Protein AF-A0A6M8B7M8-F1 (afdb_monomer_lite)

Radius of gyration: 22.63 Å; chains: 1; bounding box: 45×51×62 Å

Secondary structure (DSSP, 8-state):
------HHHHHHHHHHHHHHHHHHHHHHHHHHHHHHHHHHHHHHHHHHTT--HHHHHHTTPPPTTTSPP-------------

Sequence (82 aa):
MAAISNPLDSLLKAENDRESAARRLAAAHEELAGAIEAYREAWTAATRAGWAVTSLKSARFVDPARLPRPTATGRASTTTQE

Structure (mmCIF, N/CA/C/O backbone):
data_AF-A0A6M8B7M8-F1
#
_entry.id   AF-A0A6M8B7M8-F1
#
loop_
_atom_site.group_PDB
_atom_site.id
_atom_site.type_symbol
_atom_site.label_atom_id
_atom_site.label_alt_id
_atom_site.label_comp_id
_atom_site.label_asym_id
_atom_site.label_entity_id
_atom_site.label_seq_id
_atom_site.pdbx_PDB_ins_code
_atom_site.Cartn_x
_atom_site.Cartn_y
_atom_site.Cartn_z
_atom_site.occupancy
_atom_site.B_iso_or_equiv
_atom_site.auth_seq_id
_atom_site.auth_comp_id
_atom_site.auth_asym_id
_atom_site.auth_atom_id
_atom_site.pdbx_PDB_model_num
ATOM 1 N N . MET A 1 1 ? 29.626 -15.175 -39.376 1.00 36.94 1 MET A N 1
ATOM 2 C CA . MET A 1 1 ? 29.295 -13.744 -39.541 1.00 36.94 1 MET A CA 1
ATOM 3 C C . MET A 1 1 ? 28.671 -13.286 -38.239 1.00 36.94 1 MET A C 1
ATOM 5 O O . MET A 1 1 ? 27.567 -13.718 -37.936 1.00 36.94 1 MET A O 1
ATOM 9 N N . ALA A 1 2 ? 29.417 -12.550 -37.413 1.00 47.12 2 ALA A N 1
ATOM 10 C CA . ALA A 1 2 ? 28.869 -11.992 -36.184 1.00 47.12 2 ALA A CA 1
ATOM 11 C C . ALA A 1 2 ? 27.789 -10.989 -36.589 1.00 47.12 2 ALA A C 1
ATOM 13 O O . ALA A 1 2 ? 28.082 -10.051 -37.331 1.00 47.12 2 ALA A O 1
ATOM 14 N N . ALA A 1 3 ? 26.546 -11.230 -36.175 1.00 50.00 3 ALA A N 1
ATOM 15 C CA . ALA A 1 3 ? 25.521 -10.208 -36.228 1.00 50.00 3 ALA A CA 1
ATOM 16 C C . ALA A 1 3 ? 26.078 -9.025 -35.437 1.00 50.00 3 ALA A C 1
ATOM 18 O O . ALA A 1 3 ? 26.222 -9.099 -34.217 1.00 50.00 3 ALA A O 1
ATOM 19 N N . ILE A 1 4 ? 26.489 -7.974 -36.144 1.00 56.59 4 ILE A N 1
ATOM 20 C CA . ILE A 1 4 ? 26.741 -6.683 -35.526 1.00 56.59 4 ILE A CA 1
ATOM 21 C C . ILE A 1 4 ? 25.347 -6.238 -35.108 1.00 56.59 4 ILE A C 1
ATOM 23 O O . ILE A 1 4 ? 24.625 -5.633 -35.897 1.00 56.59 4 ILE A O 1
ATOM 27 N N . SER A 1 5 ? 24.916 -6.662 -33.918 1.00 65.38 5 SER A N 1
ATOM 28 C CA . SER A 1 5 ? 23.743 -6.109 -33.264 1.00 65.38 5 SER A CA 1
ATOM 29 C C . SER A 1 5 ? 23.939 -4.609 -33.313 1.00 65.38 5 SER A C 1
ATOM 31 O O . SER A 1 5 ? 24.893 -4.084 -32.736 1.00 65.38 5 SER A O 1
ATOM 33 N N . ASN A 1 6 ? 23.119 -3.956 -34.132 1.00 79.19 6 ASN A N 1
ATOM 34 C CA . ASN A 1 6 ? 23.248 -2.546 -34.424 1.00 79.19 6 ASN A CA 1
ATOM 35 C C . ASN A 1 6 ? 23.305 -1.810 -33.073 1.00 79.19 6 ASN A C 1
ATOM 37 O O . ASN A 1 6 ? 22.389 -1.985 -32.267 1.00 79.19 6 ASN A O 1
ATOM 41 N N . PRO A 1 7 ? 24.362 -1.045 -32.760 1.00 74.81 7 PRO A N 1
ATOM 42 C CA . PRO A 1 7 ? 24.490 -0.393 -31.454 1.00 74.81 7 PRO A CA 1
ATOM 43 C C . PRO A 1 7 ? 23.278 0.498 -31.136 1.00 74.81 7 PRO A C 1
ATOM 45 O O . PRO A 1 7 ? 22.879 0.614 -29.980 1.00 74.81 7 PRO A O 1
ATOM 48 N N . LEU A 1 8 ? 22.628 1.039 -32.170 1.00 80.38 8 LEU A N 1
ATOM 49 C CA . LEU A 1 8 ? 21.359 1.753 -32.064 1.00 80.38 8 LEU A CA 1
ATOM 50 C C . LEU A 1 8 ? 20.199 0.869 -31.567 1.00 80.38 8 LEU A C 1
ATOM 52 O O . LEU A 1 8 ? 19.415 1.320 -30.742 1.00 80.38 8 LEU A O 1
ATOM 56 N N . ASP A 1 9 ? 20.101 -0.384 -32.017 1.00 81.12 9 ASP A N 1
ATOM 57 C CA . ASP A 1 9 ? 19.077 -1.338 -31.558 1.00 81.12 9 ASP A CA 1
ATOM 58 C C . ASP A 1 9 ? 19.247 -1.655 -30.064 1.00 81.12 9 ASP A C 1
ATOM 60 O O . ASP A 1 9 ? 18.284 -1.647 -29.299 1.00 81.12 9 ASP A O 1
ATOM 64 N N . SER A 1 10 ? 20.497 -1.809 -29.617 1.00 75.50 10 SER A N 1
ATOM 65 C CA . SER A 1 10 ? 20.810 -2.009 -28.196 1.00 75.50 10 SER A CA 1
ATOM 66 C C . SER A 1 10 ? 20.430 -0.796 -27.340 1.00 75.50 10 SER A C 1
ATOM 68 O O . SER A 1 10 ? 19.888 -0.967 -26.248 1.00 75.50 10 SER A O 1
ATOM 70 N N . LEU A 1 11 ? 20.675 0.423 -27.834 1.00 81.00 11 LEU A N 1
ATOM 71 C CA . LEU A 1 11 ? 20.295 1.662 -27.148 1.00 81.00 11 LEU A CA 1
ATOM 72 C C . LEU A 1 11 ? 18.775 1.840 -27.088 1.00 81.00 11 LEU A C 1
ATOM 74 O O . LEU A 1 11 ? 18.242 2.132 -26.021 1.00 81.00 11 LEU A O 1
ATOM 78 N N . LEU A 1 12 ? 18.068 1.602 -28.195 1.00 84.19 12 LEU A N 1
ATOM 79 C CA . LEU A 1 12 ? 16.604 1.659 -28.237 1.00 84.19 12 LEU A CA 1
ATOM 80 C C . LEU A 1 12 ? 15.979 0.638 -27.286 1.00 84.19 12 LEU A C 1
ATOM 82 O O . LEU A 1 12 ? 15.042 0.958 -26.556 1.00 84.19 12 LEU A O 1
ATOM 86 N N . LYS A 1 13 ? 16.529 -0.579 -27.237 1.00 82.75 13 LYS A N 1
ATOM 87 C CA . LYS A 1 13 ? 16.094 -1.612 -26.298 1.00 82.75 13 LYS A CA 1
ATOM 88 C C . LYS A 1 13 ? 16.330 -1.201 -24.844 1.00 82.75 13 LYS A C 1
ATOM 90 O O . LYS A 1 13 ? 15.457 -1.434 -24.013 1.00 82.75 13 LYS A O 1
ATOM 95 N N . ALA A 1 14 ? 17.476 -0.591 -24.539 1.00 80.12 14 ALA A N 1
ATOM 96 C CA . ALA A 1 14 ? 17.794 -0.115 -23.195 1.00 80.12 14 ALA A CA 1
ATOM 97 C C . ALA A 1 14 ? 16.883 1.044 -22.754 1.00 80.12 14 ALA A C 1
ATOM 99 O O . ALA A 1 14 ? 16.409 1.045 -21.619 1.00 80.12 14 ALA A O 1
ATOM 100 N N . GLU A 1 15 ? 16.586 1.996 -23.643 1.00 76.69 15 GLU A N 1
ATOM 101 C CA . GLU A 1 15 ? 15.638 3.079 -23.351 1.00 76.69 15 GLU A CA 1
ATOM 102 C C . GLU A 1 15 ? 14.208 2.549 -23.181 1.00 76.69 15 GLU A C 1
ATOM 104 O O . GLU A 1 15 ? 13.525 2.923 -22.230 1.00 76.69 15 GLU A O 1
ATOM 109 N N . ASN A 1 16 ? 13.769 1.606 -24.020 1.00 82.31 16 ASN A N 1
ATOM 110 C CA . ASN A 1 16 ? 12.463 0.963 -23.864 1.00 82.31 16 ASN A CA 1
ATOM 111 C C . ASN A 1 16 ? 12.358 0.154 -22.558 1.00 82.31 16 ASN A C 1
ATOM 113 O O . ASN A 1 16 ? 11.304 0.143 -21.920 1.00 82.31 16 ASN A O 1
ATOM 117 N N . ASP A 1 17 ? 13.430 -0.526 -22.141 1.00 87.69 17 ASP A N 1
ATOM 118 C CA . ASP A 1 17 ? 13.479 -1.230 -20.855 1.00 87.69 17 ASP A CA 1
ATOM 119 C C . ASP A 1 17 ? 13.399 -0.249 -19.680 1.00 87.69 17 ASP A C 1
ATOM 121 O O . ASP A 1 17 ? 12.582 -0.442 -18.780 1.00 87.69 17 ASP A O 1
ATOM 125 N N . ARG A 1 18 ? 14.150 0.859 -19.734 1.00 85.06 18 A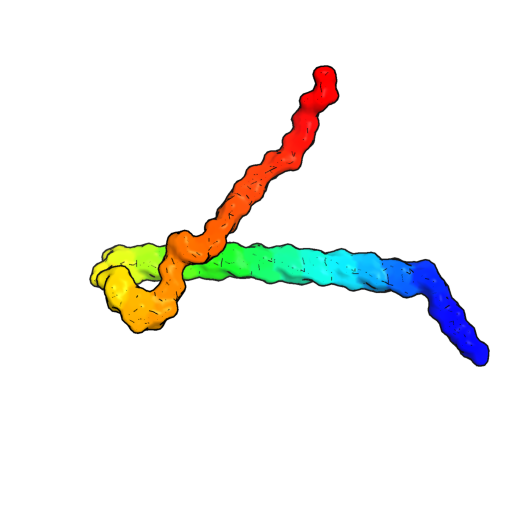RG A N 1
ATOM 126 C CA . ARG A 1 18 ? 14.082 1.925 -18.726 1.00 85.06 18 ARG A CA 1
ATOM 127 C C . ARG A 1 18 ? 12.682 2.529 -18.642 1.00 85.06 18 ARG A C 1
ATOM 129 O O . ARG A 1 18 ? 12.163 2.703 -17.541 1.00 85.06 18 ARG A O 1
ATOM 136 N N . GLU A 1 19 ? 12.055 2.816 -19.779 1.00 88.06 19 GLU A N 1
ATOM 137 C CA . GLU A 1 19 ? 10.688 3.335 -19.834 1.00 88.06 19 GLU A CA 1
ATOM 138 C C . GLU A 1 19 ? 9.682 2.321 -19.266 1.00 88.06 19 GLU A C 1
ATOM 140 O O . GLU A 1 19 ? 8.813 2.667 -18.464 1.00 88.06 19 GLU A O 1
ATOM 145 N N . SER A 1 20 ? 9.835 1.044 -19.616 1.00 87.81 20 SER A N 1
ATOM 146 C CA . SER A 1 20 ? 8.998 -0.041 -19.101 1.00 87.81 20 SER A CA 1
ATOM 147 C C . SER A 1 20 ? 9.165 -0.224 -17.592 1.00 87.81 20 SER A C 1
ATOM 149 O O . SER A 1 20 ? 8.178 -0.406 -16.879 1.00 87.81 20 SER A O 1
ATOM 151 N N . ALA A 1 21 ? 10.394 -0.145 -17.083 1.00 87.31 21 ALA A N 1
ATOM 152 C CA . ALA A 1 21 ? 10.696 -0.208 -15.660 1.00 87.31 21 ALA A CA 1
ATOM 153 C C . ALA A 1 21 ? 10.108 0.994 -14.908 1.00 87.31 21 ALA A C 1
ATOM 155 O O . ALA A 1 21 ? 9.495 0.810 -13.858 1.00 87.31 21 ALA A O 1
ATOM 156 N N . ALA A 1 22 ? 10.216 2.203 -15.469 1.00 89.56 22 ALA A N 1
ATOM 157 C CA . ALA A 1 22 ? 9.619 3.406 -14.899 1.00 89.56 22 ALA A CA 1
ATOM 158 C C . ALA A 1 22 ? 8.087 3.307 -14.832 1.00 89.56 22 ALA A C 1
ATOM 160 O O . ALA A 1 22 ? 7.505 3.607 -13.792 1.00 89.56 22 ALA A O 1
ATOM 161 N N . ARG A 1 23 ? 7.429 2.812 -15.891 1.00 88.12 23 ARG A N 1
ATOM 162 C CA . ARG A 1 23 ? 5.974 2.573 -15.882 1.00 88.12 23 ARG A CA 1
ATOM 163 C C . ARG A 1 23 ? 5.563 1.522 -14.855 1.00 88.12 23 ARG A C 1
ATOM 165 O O . ARG A 1 23 ? 4.587 1.730 -14.143 1.00 88.12 23 ARG A O 1
ATOM 172 N N . ARG A 1 24 ? 6.305 0.414 -14.743 1.00 92.06 24 ARG A N 1
ATOM 173 C CA . ARG A 1 24 ? 6.052 -0.619 -13.720 1.00 92.06 24 ARG A CA 1
ATOM 174 C C . ARG A 1 24 ? 6.197 -0.057 -12.311 1.00 92.06 24 ARG A C 1
ATOM 176 O O . ARG A 1 24 ? 5.366 -0.348 -11.459 1.00 92.06 24 ARG A O 1
ATOM 183 N N . LEU A 1 25 ? 7.223 0.760 -12.075 1.00 90.56 25 LEU A N 1
ATOM 184 C CA . LEU A 1 25 ? 7.424 1.419 -10.790 1.00 90.56 25 LEU A CA 1
ATOM 185 C C . LEU A 1 25 ? 6.297 2.413 -10.486 1.00 90.56 25 LEU A C 1
ATOM 187 O O . LEU A 1 25 ? 5.815 2.437 -9.359 1.00 90.56 25 LEU A O 1
ATOM 191 N N . ALA A 1 26 ? 5.855 3.193 -11.476 1.00 84.56 26 ALA A N 1
ATOM 192 C CA . ALA A 1 26 ? 4.732 4.113 -11.322 1.00 84.56 26 ALA A CA 1
ATOM 193 C C . ALA A 1 26 ? 3.437 3.367 -10.960 1.00 84.56 26 ALA A C 1
ATOM 195 O O . ALA A 1 26 ? 2.794 3.726 -9.980 1.00 84.56 26 ALA A O 1
ATOM 196 N N . ALA A 1 27 ? 3.116 2.279 -11.668 1.00 90.06 27 ALA A N 1
ATOM 197 C CA . ALA A 1 27 ? 1.951 1.448 -11.366 1.00 90.06 27 ALA A CA 1
ATOM 198 C C . ALA A 1 27 ? 2.027 0.839 -9.954 1.00 90.06 27 ALA A C 1
ATOM 200 O O . ALA A 1 27 ? 1.089 0.967 -9.173 1.00 90.06 27 ALA A O 1
ATOM 201 N N . ALA A 1 28 ? 3.176 0.262 -9.584 1.00 90.44 28 ALA A N 1
ATOM 202 C CA . ALA A 1 28 ? 3.385 -0.284 -8.243 1.00 90.44 28 ALA A CA 1
ATOM 203 C C . ALA A 1 28 ? 3.285 0.795 -7.149 1.00 90.44 28 ALA A C 1
ATOM 205 O O . ALA A 1 28 ? 2.842 0.518 -6.035 1.00 90.44 28 ALA A O 1
ATOM 206 N N . HIS A 1 29 ? 3.692 2.031 -7.450 1.00 83.88 29 HIS A N 1
ATOM 207 C CA . HIS A 1 29 ? 3.556 3.157 -6.533 1.00 83.88 29 HIS A CA 1
ATOM 208 C C . HIS A 1 29 ? 2.092 3.570 -6.340 1.00 83.88 29 HIS A C 1
ATOM 210 O O . HIS A 1 29 ? 1.682 3.817 -5.207 1.00 83.88 29 HIS A O 1
ATOM 216 N N . GLU A 1 30 ? 1.294 3.608 -7.410 1.00 86.06 30 GLU A N 1
ATOM 217 C CA . GLU A 1 30 ? -0.147 3.873 -7.319 1.00 86.06 30 GLU A CA 1
ATOM 218 C C . GLU A 1 30 ? -0.881 2.769 -6.547 1.00 86.06 30 GLU A C 1
ATOM 220 O O . GLU A 1 30 ? -1.688 3.073 -5.666 1.00 86.06 30 GLU A O 1
ATOM 225 N N . GLU A 1 31 ? -0.553 1.497 -6.794 1.00 89.06 31 GLU A N 1
ATOM 226 C CA . GLU A 1 31 ? -1.098 0.370 -6.026 1.00 89.06 31 GLU A CA 1
ATOM 227 C C . GLU A 1 31 ? -0.729 0.462 -4.541 1.00 89.06 31 GLU A C 1
ATOM 229 O O . GLU A 1 31 ? -1.586 0.279 -3.674 1.00 89.06 31 GLU A O 1
ATOM 234 N N . LEU A 1 32 ? 0.527 0.802 -4.231 1.00 83.69 32 LEU A N 1
ATOM 235 C CA . LEU A 1 32 ? 0.975 1.011 -2.856 1.00 83.69 32 LEU A CA 1
ATOM 236 C C . LEU A 1 32 ? 0.210 2.160 -2.188 1.00 83.69 32 LEU A C 1
ATOM 238 O O . LEU A 1 32 ? -0.218 2.019 -1.043 1.00 83.69 32 LEU A O 1
ATOM 242 N N . ALA A 1 33 ? 0.016 3.280 -2.885 1.00 85.81 33 ALA A N 1
ATOM 243 C CA . ALA A 1 33 ? -0.746 4.411 -2.366 1.00 85.81 33 ALA A CA 1
ATOM 244 C C . ALA A 1 33 ? -2.207 4.021 -2.082 1.00 85.81 33 ALA A C 1
ATOM 246 O O . ALA A 1 33 ? -2.723 4.325 -1.006 1.00 85.81 33 ALA A O 1
ATOM 247 N N . GLY A 1 34 ? -2.846 3.283 -2.995 1.00 86.56 34 GLY A N 1
ATOM 248 C CA . GLY A 1 34 ? -4.199 2.759 -2.800 1.00 86.56 34 GLY A CA 1
ATOM 249 C C . GLY A 1 34 ? -4.297 1.802 -1.608 1.00 86.56 34 GLY A C 1
ATOM 250 O O . GLY A 1 34 ? -5.192 1.936 -0.773 1.00 86.56 34 GLY A O 1
ATOM 251 N N . ALA A 1 35 ? -3.341 0.880 -1.472 1.00 87.62 35 ALA A N 1
ATOM 252 C CA . ALA A 1 35 ? -3.283 -0.054 -0.350 1.00 87.62 35 ALA A CA 1
ATOM 253 C C . ALA A 1 35 ? -3.072 0.658 1.000 1.00 87.62 35 ALA A C 1
ATOM 255 O O . ALA A 1 35 ? -3.667 0.263 2.005 1.00 87.62 35 ALA A O 1
ATOM 256 N N . ILE A 1 36 ? -2.259 1.723 1.032 1.00 85.50 36 ILE A N 1
ATOM 257 C CA . ILE A 1 36 ? -2.055 2.553 2.228 1.00 85.50 36 ILE A CA 1
ATOM 258 C C . ILE A 1 36 ? -3.363 3.231 2.644 1.00 85.50 36 ILE A C 1
ATOM 260 O O . ILE A 1 36 ? -3.713 3.188 3.823 1.00 85.50 36 ILE A O 1
ATOM 264 N N . GLU A 1 37 ? -4.104 3.832 1.712 1.00 86.75 37 GLU A N 1
ATOM 265 C CA . GLU A 1 37 ? -5.375 4.483 2.046 1.00 86.75 37 GLU A CA 1
ATOM 266 C C . GLU A 1 37 ? -6.425 3.467 2.520 1.00 86.75 37 GLU A C 1
ATOM 268 O O . GLU A 1 37 ? -7.015 3.664 3.584 1.00 86.75 37 GLU A O 1
ATOM 273 N N . ALA A 1 38 ? -6.558 2.319 1.845 1.00 88.69 38 ALA A N 1
ATOM 274 C CA . ALA A 1 38 ? -7.446 1.236 2.282 1.00 88.69 38 ALA A CA 1
ATOM 275 C C . ALA A 1 38 ? -7.104 0.732 3.699 1.00 88.69 38 ALA A C 1
ATOM 277 O O . ALA A 1 38 ? -7.988 0.487 4.525 1.00 88.69 38 ALA A O 1
ATOM 278 N N . TYR A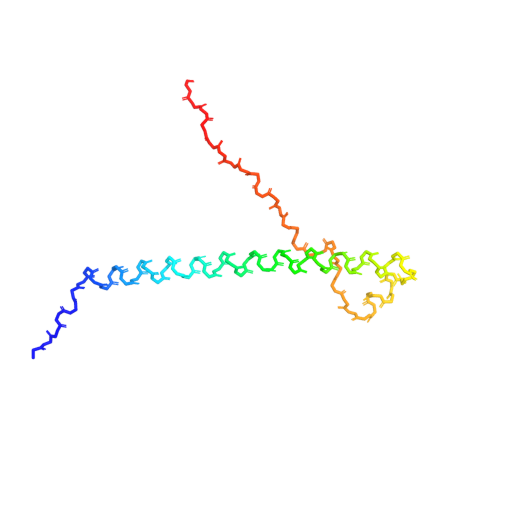 1 39 ? -5.811 0.626 4.025 1.00 85.56 39 TYR A N 1
ATOM 279 C CA . TYR A 1 39 ? -5.360 0.274 5.370 1.00 85.56 39 TYR A CA 1
ATOM 280 C C . TYR A 1 39 ? -5.771 1.322 6.416 1.00 85.56 39 TYR A C 1
ATOM 282 O O . TYR A 1 39 ? -6.229 0.974 7.508 1.00 85.56 39 TYR A O 1
ATOM 290 N N . ARG A 1 40 ? -5.644 2.615 6.093 1.00 84.81 40 ARG A N 1
ATOM 291 C CA . ARG A 1 40 ? -6.038 3.718 6.986 1.00 84.81 40 ARG A CA 1
ATOM 292 C C . ARG A 1 40 ? -7.546 3.740 7.226 1.00 84.81 40 ARG A C 1
ATOM 294 O O . ARG A 1 40 ? -7.974 3.997 8.355 1.00 84.81 40 ARG A O 1
ATOM 301 N N . GLU A 1 41 ? -8.346 3.438 6.209 1.00 87.12 41 GLU A N 1
ATOM 302 C CA . GLU A 1 41 ? -9.795 3.284 6.350 1.00 87.12 41 GLU A CA 1
ATOM 303 C C . GLU A 1 41 ? -10.150 2.099 7.249 1.00 87.12 41 GLU A C 1
ATOM 305 O O . GLU A 1 41 ? -10.920 2.268 8.195 1.00 87.12 41 GLU A O 1
ATOM 310 N N . ALA A 1 42 ? -9.534 0.932 7.036 1.00 87.44 42 ALA A N 1
ATOM 311 C CA . ALA A 1 42 ? -9.750 -0.250 7.871 1.00 87.44 42 ALA A CA 1
ATOM 312 C C . ALA A 1 42 ? -9.350 -0.002 9.335 1.00 87.44 42 ALA A C 1
ATOM 314 O O . ALA A 1 42 ? -10.071 -0.386 10.258 1.00 87.44 42 ALA A O 1
ATOM 315 N N . TRP A 1 43 ? -8.242 0.708 9.564 1.00 81.88 43 TRP A N 1
ATOM 316 C CA . TRP A 1 43 ? -7.829 1.137 10.899 1.00 81.88 43 TRP A CA 1
ATOM 317 C C . TRP A 1 43 ? -8.846 2.093 11.535 1.00 81.88 43 TRP A C 1
ATOM 319 O O . TRP A 1 43 ? -9.201 1.962 12.711 1.00 81.88 43 TRP A O 1
ATOM 329 N N . THR A 1 44 ? -9.351 3.055 10.763 1.00 84.31 44 THR A N 1
ATOM 330 C CA . THR A 1 44 ? -10.384 3.992 11.224 1.00 84.31 44 THR A CA 1
ATOM 331 C C . THR A 1 44 ? -11.688 3.260 11.547 1.00 84.31 44 THR A C 1
ATOM 333 O O . THR A 1 44 ? -12.319 3.542 12.562 1.00 84.31 44 THR A O 1
ATOM 336 N N . ALA A 1 45 ? -12.078 2.275 10.739 1.00 86.31 45 ALA A N 1
ATOM 337 C CA . ALA A 1 45 ? -13.237 1.430 10.996 1.00 86.31 45 ALA A CA 1
ATOM 338 C C . ALA A 1 45 ? -13.054 0.585 12.267 1.00 86.31 45 ALA A C 1
ATOM 340 O O . ALA A 1 45 ? -13.948 0.558 13.110 1.00 86.31 45 ALA A O 1
ATOM 341 N N . ALA A 1 46 ? -11.883 -0.031 12.458 1.00 82.50 46 ALA A N 1
ATOM 342 C CA . ALA A 1 46 ? -11.568 -0.810 13.655 1.00 82.50 46 ALA A CA 1
ATOM 343 C C . ALA A 1 46 ? -11.616 0.053 14.927 1.00 82.50 46 ALA A C 1
ATOM 345 O O . ALA A 1 46 ? -12.249 -0.318 15.915 1.00 82.50 46 ALA A O 1
ATOM 346 N N . THR A 1 47 ? -11.001 1.237 14.893 1.00 82.25 47 THR A N 1
ATOM 347 C CA . THR A 1 47 ? -11.022 2.176 16.027 1.00 82.25 47 THR A CA 1
ATOM 348 C C . THR A 1 47 ? -12.422 2.723 16.313 1.00 82.25 47 THR A C 1
ATOM 350 O O . THR A 1 47 ? -12.813 2.790 17.476 1.00 82.25 47 THR A O 1
ATOM 353 N N . ARG A 1 48 ? -13.227 3.036 15.284 1.00 83.44 48 ARG A N 1
ATOM 354 C CA . ARG A 1 48 ? -14.649 3.405 15.449 1.00 83.44 48 ARG A CA 1
ATOM 355 C C . ARG A 1 48 ? -15.496 2.267 16.015 1.00 83.44 48 ARG A C 1
ATOM 357 O O . ARG A 1 48 ? -16.418 2.531 16.776 1.00 83.44 48 ARG A O 1
ATOM 364 N N . ALA A 1 49 ? -15.171 1.021 15.681 1.00 84.25 49 ALA A N 1
ATOM 365 C CA . ALA A 1 49 ? -15.813 -0.168 16.236 1.00 84.25 49 ALA A CA 1
ATOM 366 C C . ALA A 1 49 ? -15.410 -0.455 17.700 1.00 84.25 49 ALA A C 1
ATOM 368 O O . ALA A 1 49 ? -15.862 -1.444 18.270 1.00 84.25 49 ALA A O 1
ATOM 369 N N . GLY A 1 50 ? -14.577 0.391 18.318 1.00 78.81 50 GLY A N 1
ATOM 370 C CA . GLY A 1 50 ? -14.202 0.286 19.728 1.00 78.81 50 GLY A CA 1
ATOM 371 C C . GLY A 1 50 ? -12.932 -0.524 19.993 1.00 78.81 50 GLY A C 1
ATOM 372 O O . GLY A 1 50 ? -12.620 -0.793 21.153 1.00 78.81 50 GLY A O 1
ATOM 373 N N . TRP A 1 51 ? -12.164 -0.897 18.960 1.00 73.75 51 TRP A N 1
ATOM 374 C CA . TRP A 1 51 ? -10.855 -1.512 19.177 1.00 73.75 51 TRP A CA 1
ATOM 375 C C . TRP A 1 51 ? -9.881 -0.499 19.778 1.00 73.75 51 TRP A C 1
ATO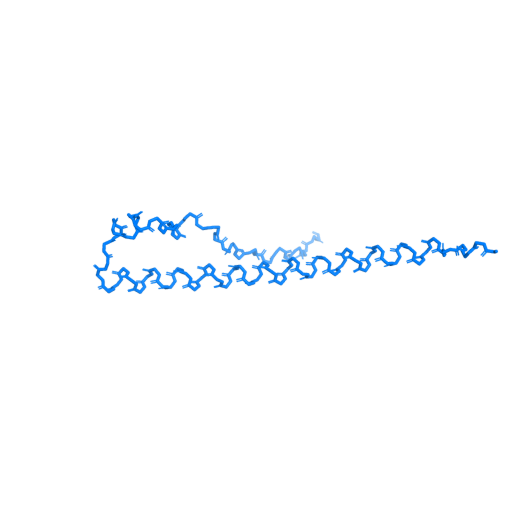M 377 O O . TRP A 1 51 ? -9.590 0.546 19.192 1.00 73.75 51 TRP A O 1
ATOM 387 N N . ALA A 1 52 ? -9.326 -0.836 20.942 1.00 73.56 52 ALA A N 1
ATOM 388 C CA . ALA A 1 52 ? -8.285 -0.036 21.563 1.00 73.56 52 ALA A CA 1
ATOM 389 C C . ALA A 1 52 ? -7.017 -0.033 20.689 1.00 73.56 52 ALA A C 1
ATOM 391 O O . ALA A 1 52 ? -6.533 -1.081 20.254 1.00 73.56 52 ALA A O 1
ATOM 392 N N . VAL A 1 53 ? -6.428 1.149 20.489 1.00 67.19 53 VAL A N 1
ATOM 393 C CA . VAL A 1 53 ? -5.163 1.337 19.751 1.00 67.19 53 VAL A CA 1
ATOM 394 C C . VAL A 1 53 ? -4.030 0.474 20.332 1.00 67.19 53 VAL A C 1
ATOM 396 O O . VAL A 1 53 ? -3.147 0.024 19.606 1.00 67.19 53 VAL A O 1
ATOM 399 N N . THR A 1 54 ? -4.070 0.181 21.633 1.00 64.31 54 THR A N 1
ATOM 400 C CA . THR A 1 54 ? -3.165 -0.741 22.340 1.00 64.31 54 THR A CA 1
ATOM 401 C C . THR A 1 54 ? -3.294 -2.197 21.891 1.00 64.31 54 THR A C 1
ATOM 403 O O . THR A 1 54 ? -2.277 -2.887 21.800 1.00 64.31 54 THR A O 1
ATOM 406 N N . SER A 1 55 ? -4.500 -2.660 21.553 1.00 68.00 55 SER A N 1
ATOM 407 C CA . SER A 1 55 ? -4.722 -4.001 20.992 1.00 68.00 55 SER A CA 1
ATOM 408 C C . SER A 1 55 ? -4.184 -4.093 19.567 1.00 68.00 55 SER A C 1
ATOM 410 O O . SER A 1 55 ? -3.533 -5.072 19.210 1.00 68.00 55 SER A O 1
ATOM 412 N N . LEU A 1 56 ? -4.362 -3.032 18.776 1.00 69.31 56 LEU A N 1
ATOM 413 C CA . LEU A 1 56 ? -3.826 -2.956 17.416 1.00 69.31 56 LEU A CA 1
ATOM 414 C C . LEU A 1 56 ? -2.286 -2.906 17.409 1.00 69.31 56 LEU A C 1
ATOM 416 O O . LEU A 1 56 ? -1.642 -3.610 16.634 1.00 69.31 56 LEU A O 1
ATOM 420 N N . LYS A 1 57 ? -1.680 -2.147 18.331 1.00 68.69 57 LYS A N 1
ATOM 421 C CA . LYS A 1 57 ? -0.219 -2.119 18.522 1.00 68.69 57 LYS A CA 1
ATOM 422 C C . LYS A 1 57 ? 0.332 -3.449 19.050 1.00 68.69 57 LYS A C 1
ATOM 424 O O . LYS A 1 57 ? 1.401 -3.867 18.611 1.00 68.69 57 LYS A O 1
ATOM 429 N N . SER A 1 58 ? -0.395 -4.137 19.936 1.00 64.19 58 SER A N 1
ATOM 430 C CA . SER A 1 58 ? -0.009 -5.476 20.423 1.00 64.19 58 SER A CA 1
ATOM 431 C C . SER A 1 58 ? -0.037 -6.528 19.319 1.00 64.19 58 SER A C 1
ATOM 433 O O . SER A 1 58 ? 0.832 -7.392 19.274 1.00 64.19 58 SER A O 1
ATOM 435 N N . ALA A 1 59 ? -0.967 -6.410 18.372 1.00 72.44 59 ALA A N 1
ATOM 436 C CA . ALA A 1 59 ? -1.014 -7.247 17.177 1.00 72.44 59 ALA A CA 1
ATOM 437 C C . ALA A 1 59 ? 0.069 -6.896 16.130 1.00 72.44 59 ALA A C 1
ATOM 439 O O . ALA A 1 59 ? 0.055 -7.437 15.028 1.00 72.44 59 ALA A O 1
ATOM 440 N N . ARG A 1 60 ? 1.026 -6.012 16.465 1.00 70.56 60 ARG A N 1
ATOM 441 C CA . ARG A 1 60 ? 2.125 -5.557 15.593 1.00 70.56 60 ARG A CA 1
ATOM 442 C C . ARG A 1 60 ? 1.685 -4.887 14.289 1.00 70.56 60 ARG A C 1
ATOM 444 O O . ARG A 1 60 ? 2.483 -4.769 13.359 1.00 70.56 60 ARG A O 1
ATOM 451 N N . PHE A 1 61 ? 0.460 -4.377 14.229 1.00 74.94 61 PHE A N 1
ATOM 452 C CA . PHE A 1 61 ? 0.031 -3.567 13.097 1.00 74.94 61 PHE A CA 1
ATOM 453 C C . PHE A 1 61 ? 0.822 -2.249 13.034 1.00 74.94 61 PHE A C 1
ATOM 455 O O . PHE A 1 61 ? 1.110 -1.623 14.059 1.00 74.94 61 PHE A O 1
ATOM 462 N N . VAL A 1 62 ? 1.210 -1.848 11.820 1.00 72.00 62 VAL A N 1
ATOM 463 C CA . VAL A 1 62 ? 1.985 -0.625 11.579 1.00 72.00 62 VAL A CA 1
ATOM 464 C C . VAL A 1 62 ? 1.086 0.583 11.785 1.00 72.00 62 VAL A C 1
ATOM 466 O O . VAL A 1 62 ? 0.032 0.694 11.176 1.00 72.00 62 VAL A O 1
ATOM 469 N N . ASP A 1 63 ? 1.516 1.512 12.633 1.00 69.94 63 ASP A N 1
ATOM 470 C CA . ASP A 1 63 ? 0.742 2.720 12.899 1.00 69.94 63 ASP A CA 1
ATOM 471 C C . ASP A 1 63 ? 0.489 3.503 11.589 1.00 69.94 63 ASP A C 1
ATOM 473 O O . ASP A 1 63 ? 1.452 3.815 10.876 1.00 69.94 63 ASP A O 1
ATOM 477 N N . PRO A 1 64 ? -0.773 3.836 11.254 1.00 70.06 64 PRO A N 1
ATOM 478 C CA . PRO A 1 64 ? -1.111 4.500 9.998 1.00 70.06 64 PRO A CA 1
ATOM 479 C C . PRO A 1 64 ? -0.486 5.894 9.859 1.00 70.06 64 PRO A C 1
ATOM 481 O O . PRO A 1 64 ? -0.357 6.381 8.740 1.00 70.06 64 PRO A O 1
ATOM 484 N N . ALA A 1 65 ? -0.071 6.541 10.957 1.00 67.44 65 ALA A N 1
ATOM 485 C CA . ALA A 1 65 ? 0.652 7.813 10.912 1.00 67.44 65 ALA A CA 1
ATOM 486 C C . ALA A 1 65 ? 2.140 7.649 10.556 1.00 67.44 65 ALA A C 1
ATOM 488 O O . ALA A 1 65 ? 2.802 8.630 10.224 1.00 67.44 65 ALA A O 1
ATOM 489 N N . ARG A 1 66 ? 2.673 6.422 10.630 1.00 70.62 66 ARG A N 1
ATOM 490 C CA . ARG A 1 66 ? 4.046 6.085 10.221 1.00 70.62 66 ARG A CA 1
ATOM 491 C C . ARG A 1 66 ? 4.134 5.625 8.770 1.00 70.62 66 ARG A C 1
ATOM 493 O O . ARG A 1 66 ? 5.243 5.496 8.257 1.00 70.62 66 ARG A O 1
ATOM 500 N N . LEU A 1 67 ? 2.998 5.366 8.124 1.00 73.06 67 LEU A N 1
ATOM 501 C CA . LEU A 1 67 ? 2.969 5.103 6.693 1.00 73.06 67 LEU A CA 1
ATOM 502 C C . LEU A 1 67 ? 3.297 6.400 5.947 1.00 73.06 67 LEU A C 1
ATOM 504 O O . LEU A 1 67 ? 2.827 7.469 6.354 1.00 73.06 67 LEU A O 1
ATOM 508 N N . PRO A 1 68 ? 4.108 6.336 4.877 1.00 67.06 68 PRO A N 1
ATOM 509 C CA . PRO A 1 68 ? 4.353 7.501 4.049 1.00 67.06 68 PRO A CA 1
ATOM 510 C C . PRO A 1 68 ? 2.999 7.993 3.549 1.00 67.06 68 PRO A C 1
ATOM 512 O O . PRO A 1 68 ? 2.278 7.268 2.864 1.00 67.06 68 PRO A O 1
ATOM 515 N N . ARG A 1 69 ? 2.624 9.217 3.936 1.00 63.22 69 ARG A N 1
ATOM 516 C CA . ARG A 1 69 ? 1.468 9.862 3.322 1.00 63.22 69 ARG A CA 1
ATOM 517 C C . ARG A 1 69 ? 1.748 9.903 1.822 1.00 63.22 69 ARG A C 1
ATOM 519 O O . ARG A 1 69 ? 2.847 10.342 1.464 1.00 63.22 69 ARG A O 1
ATOM 526 N N . PRO A 1 70 ? 0.791 9.528 0.958 1.00 56.69 70 PRO A N 1
ATOM 527 C CA . PRO A 1 70 ? 0.823 10.007 -0.406 1.00 56.69 70 PRO A CA 1
ATOM 528 C C . PRO A 1 70 ? 0.722 11.527 -0.289 1.00 56.69 70 PRO A C 1
ATOM 530 O O . PRO A 1 70 ? -0.349 12.105 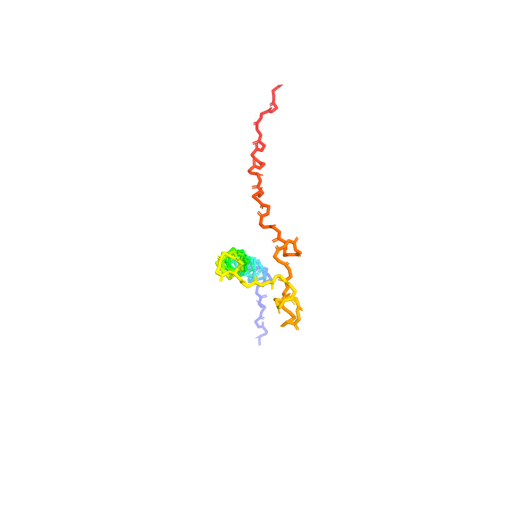-0.108 1.00 56.69 70 PRO A O 1
ATOM 533 N N . THR A 1 71 ? 1.877 12.191 -0.240 1.00 51.22 71 THR A N 1
ATOM 534 C CA . THR A 1 71 ? 1.953 13.612 -0.507 1.00 51.22 71 THR A CA 1
ATOM 535 C C . THR A 1 71 ? 1.304 13.736 -1.867 1.00 51.22 71 THR A C 1
ATOM 537 O O . THR A 1 71 ? 1.793 13.161 -2.838 1.00 51.22 71 THR A O 1
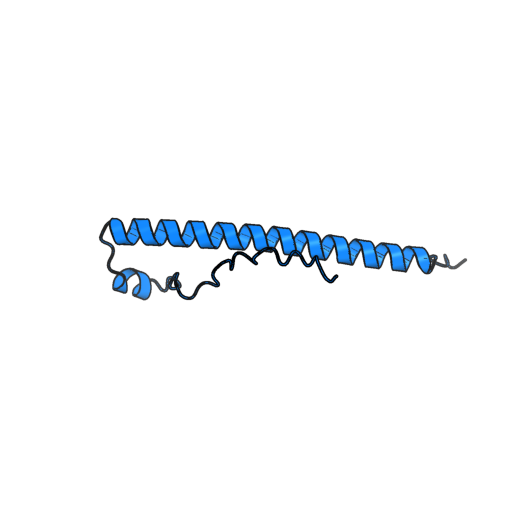ATOM 540 N N . ALA A 1 72 ? 0.157 14.410 -1.930 1.00 52.12 72 ALA A N 1
ATOM 541 C CA . ALA A 1 72 ? -0.275 14.990 -3.178 1.00 52.12 72 ALA A CA 1
ATOM 542 C C . ALA A 1 72 ? 0.909 15.856 -3.592 1.00 52.12 72 ALA A C 1
ATOM 544 O O . ALA A 1 72 ? 1.105 16.936 -3.036 1.00 52.12 72 ALA A O 1
ATOM 545 N N . THR A 1 73 ? 1.779 15.320 -4.450 1.00 47.16 73 THR A N 1
ATOM 546 C CA . THR A 1 73 ? 2.773 16.101 -5.159 1.00 47.16 73 THR A CA 1
A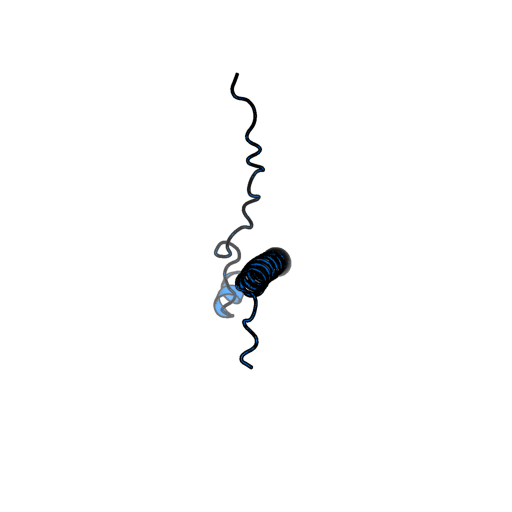TOM 547 C C . THR A 1 73 ? 1.931 17.124 -5.877 1.00 47.16 73 THR A C 1
ATOM 549 O O . THR A 1 73 ? 1.301 16.839 -6.896 1.00 47.16 73 THR A O 1
ATOM 552 N N . GLY A 1 74 ? 1.817 18.287 -5.235 1.00 46.88 74 GLY A N 1
ATOM 553 C CA . GLY A 1 74 ? 1.256 19.470 -5.820 1.00 46.88 74 GLY A CA 1
ATOM 554 C C . GLY A 1 74 ? 1.928 19.569 -7.166 1.00 46.88 74 GLY A C 1
ATOM 555 O O . GLY A 1 74 ? 3.155 19.566 -7.256 1.00 46.88 74 GLY A O 1
ATOM 556 N N . ARG A 1 75 ? 1.095 19.527 -8.198 1.00 47.44 75 ARG A N 1
ATOM 557 C CA . ARG A 1 75 ? 1.408 19.919 -9.556 1.00 47.44 75 ARG A CA 1
ATOM 558 C C . ARG A 1 75 ? 2.332 21.139 -9.489 1.00 47.44 75 ARG A C 1
ATOM 560 O O . ARG A 1 75 ? 1.869 22.265 -9.351 1.00 47.44 75 ARG A O 1
ATOM 567 N N . ALA A 1 76 ? 3.638 20.907 -9.568 1.00 49.06 76 ALA A N 1
ATOM 568 C CA . ALA A 1 76 ? 4.607 21.931 -9.890 1.00 49.06 76 ALA A CA 1
ATOM 569 C C . ALA A 1 76 ? 4.503 22.128 -11.402 1.00 49.06 76 ALA A C 1
ATOM 571 O O . ALA A 1 76 ? 5.348 21.676 -12.166 1.00 49.06 76 ALA A O 1
ATOM 572 N N . SER A 1 77 ? 3.403 22.735 -11.850 1.00 49.03 77 SER A N 1
ATOM 573 C CA . SER A 1 77 ? 3.395 23.402 -13.142 1.00 49.03 77 SER A CA 1
ATOM 574 C C . SER A 1 77 ? 4.133 24.718 -12.939 1.00 49.03 77 SER A C 1
ATOM 576 O O . SER A 1 77 ? 3.570 25.709 -12.482 1.00 49.03 77 SER A O 1
ATOM 578 N N . THR A 1 78 ? 5.428 24.668 -13.226 1.00 53.31 78 THR A N 1
ATOM 579 C CA . THR A 1 78 ? 6.186 25.775 -13.806 1.00 53.31 78 THR A CA 1
ATOM 580 C C . THR A 1 78 ? 5.370 26.488 -14.893 1.00 53.31 78 THR A C 1
ATOM 582 O O . THR A 1 78 ? 4.569 25.835 -15.565 1.00 53.31 78 THR A O 1
ATOM 585 N N . THR A 1 79 ? 5.636 27.792 -15.079 1.00 63.75 79 THR A N 1
ATOM 586 C CA . THR A 1 79 ? 5.098 28.775 -16.065 1.00 63.75 79 THR A CA 1
ATOM 587 C C . THR A 1 79 ? 4.393 29.898 -15.290 1.00 63.75 79 THR A C 1
ATOM 589 O O . THR A 1 79 ? 3.361 29.660 -14.680 1.00 63.75 79 THR A O 1
ATOM 592 N N . THR A 1 80 ? 4.966 31.090 -15.108 1.00 49.50 80 THR A N 1
ATOM 593 C CA . THR A 1 80 ? 5.463 32.010 -16.142 1.00 49.50 80 THR A CA 1
ATOM 594 C C . THR A 1 80 ? 6.588 32.883 -15.583 1.00 49.50 80 THR A C 1
ATOM 596 O O . THR A 1 80 ? 6.436 33.498 -14.530 1.00 49.50 80 THR A O 1
ATOM 599 N N . GLN A 1 81 ? 7.711 32.917 -16.296 1.00 45.16 81 GLN A N 1
ATOM 600 C CA . GLN A 1 81 ? 8.706 33.979 -16.208 1.00 45.16 81 GLN A CA 1
ATOM 601 C C . GLN A 1 81 ? 8.404 34.917 -17.386 1.00 45.16 81 GLN A C 1
ATOM 603 O O . GLN A 1 81 ? 8.436 34.456 -18.527 1.00 45.16 81 GLN A O 1
ATOM 608 N N . GLU A 1 82 ? 8.060 36.170 -17.095 1.00 50.00 82 GLU A N 1
ATOM 609 C CA . GLU A 1 82 ? 8.127 37.321 -18.011 1.00 50.00 82 GLU A CA 1
ATOM 610 C C . GLU A 1 82 ? 8.895 38.443 -17.311 1.00 50.00 82 GLU A C 1
ATOM 612 O O . GLU A 1 82 ? 8.737 38.567 -16.071 1.00 50.00 82 GLU A O 1
#

pLDDT: mean 73.77, std 14.29, range [36.94, 92.06]

Organism: NCBI:txid2737173

Foldseek 3Di:
DPPPCPVVVVVVVVVVVVVVVVVVVVVVVVVVQVVLVVVVVVVVVCVVVPDDPVVCVVVVHDDSVPPPHPPPPPPPPDDDDD

=== Feature glossary ===
Feature key, reading from the visual/contextual features back to the raw sequence:

Rendered structure images. Structure images are PyMOL renders from six orthogonal camera directions. Cartoon representation draws helices as coils and strands as arrows; sticks shows the backbone as bonds; surface shows the solvent-excluded envelope. Rainbow coloring maps sequence position to hue (blue→red, N→C); chain coloring assigns a distinct color per polypeptide.

Contact-map, Ramachandran, and PAE plots. Three diagnostic plots accompany the record. The Cα contact map visualizes the tertiary structure as a 2D adjacency matrix (8 Å cutoff, sequence-local contacts suppressed). The Ramachandran plot shows the distribution of backbone (φ, ψ) torsions, with points in the α and β basins reflecting secondary structure content. The PAE plot shows AlphaFold's inter-residue confidence as a color matrix.

InterPro / GO / CATH / organism. The annotation block draws on four external resources. InterPro: which protein families and domains the sequence belongs to. GO: standardized terms for what the protein does, what process it participates in, and where in the cell it acts. CATH: which structural fold it has in the CATH hierarchy. Organism: the species of origin.

Nearest PDB structures. Structural nearest neighbors (via Foldseek easy-search vs the PDB). Reported per hit: target PDB id, E-value, and alignment TM-score. A TM-score above ~0.5 is the conventional threshold for 'same fold'.

Predicted aligned error. Predicted aligned error is AlphaFold's pairwise confidence. Unlike pLDDT (per-residue), PAE is per-residue-pair and captures whether two parts of the structure are correctly placed relative to each other. Units are ångströms of expected positional error.

Solvent-accessible surface area. SASA measures how much of the protein is reachable by solvent. It is computed by rolling a water-sized probe over the atomic surface and summing the exposed area (Å²). Per-residue SASA distinguishes core (buried, low SASA) from surface (exposed, high SASA) residues; total SASA is a whole-molecule size measure.

B-factor. Crystallographic B-factors measure how much each atom's electron density is smeared out, in Å². They rise in mobile loops and surface residues and fall in the buried interior. In AlphaFold models this column is repurposed to hold pLDDT instead.

pLDDT. For AlphaFold models, the B-factor field carries pLDDT — the model's own estimate of local accuracy on a 0–100 scale. Regions with pLDDT<50 should be treated as essentially unmodeled; they often correspond to intrinsically disordered segments.

Backbone torsions (φ/ψ). φ (phi) and ψ (psi) are the two rotatable backbone dihedrals per residue: φ is the C(i-1)–N–Cα–C torsion, ψ is the N–Cα–C–N(i+1) torsion, both in degrees on (−180°, 180°]. α-helical residues cluster near (−60°, −45°); β-strand residues near (−120°, +130°). A Ramachandran plot is simply a scatter of (φ, ψ) for every residue.

Radius of gyration, Cα contacts, bounding box. Radius of gyration (Rg) is the root-mean-square distance of Cα atoms from their centroid — a single number for overall size and compactness. A globular domain of N residues has Rg ≈ 2.2·N^0.38 Å; an extended or disordered chain has a much larger Rg. The Cα contact count is the number of residue pairs whose Cα atoms are within 8 Å and are more than four positions apart in sequence — a standard proxy for tertiary packing density. The bounding box is the smallest axis-aligned box enclosing all Cα atoms.

Secondary structure (3-state, P-SEA). Three-state secondary structure (P-SEA) collapses the eight DSSP classes into helix (a), strand (b), and coil (c). P-SEA assigns these from Cα geometry alone — distances and angles — without requiring backbone oxygens, so it works on any Cα trace.

Secondary structure (8-state, DSSP). Secondary structure is the local, repeating backbone conformation. DSSP classifies it into eight states by reading the hydrogen-bond network: three helix types (H, G, I), two β types (E, B), two non-regular types (T, S), and unstructured coil (-).

Foldseek 3Di. The Foldseek 3Di string encodes local tertiary geometry as a 20-letter alphabet — one character per residue — derived from the relative positions of nearby Cα atoms. Unlike the amino-acid sequence, 3Di is a direct function of the 3D structure, so two proteins with the same fold have similar 3Di strings even at low sequence identity.

mmCIF coordinates. Structure coordinates are given as an mmCIF _atom_site loop: one row per atom with element, residue name, chain id, sequence number, and x/y/z position in Å. Only the four main-chain atoms per residue are included here; side chains are omitted to keep the record compact.

Sequence. This is the polypeptide sequence — one letter per residue, N-terminus first. Length ranges from a few dozen residues for small domains to over a thousand for large multi-domain proteins.